Protein AF-A0A1T5IL31-F1 (afdb_monomer_lite)

pLDDT: mean 87.57, std 17.31, range [29.92, 98.38]

Structure (mmCIF, N/CA/C/O backbone):
data_AF-A0A1T5IL31-F1
#
_entry.id   AF-A0A1T5IL31-F1
#
loop_
_atom_site.group_PDB
_atom_site.id
_atom_site.type_symbol
_atom_site.label_atom_id
_atom_site.label_alt_id
_atom_site.label_comp_id
_atom_site.label_asym_id
_atom_site.label_entity_id
_atom_site.label_seq_id
_atom_site.pdbx_PDB_ins_code
_atom_site.Cartn_x
_atom_site.Cartn_y
_atom_site.Cartn_z
_atom_site.occupancy
_atom_site.B_iso_or_equiv
_atom_site.auth_seq_id
_atom_site.auth_comp_id
_atom_site.auth_asym_id
_atom_site.auth_atom_id
_atom_site.pdbx_PDB_model_num
ATOM 1 N N . MET A 1 1 ? -70.452 -34.194 53.116 1.00 35.47 1 MET A N 1
ATOM 2 C CA . MET A 1 1 ? -69.436 -35.266 52.975 1.00 35.47 1 MET A CA 1
ATOM 3 C C . MET A 1 1 ? -68.167 -34.591 52.438 1.00 35.47 1 MET A C 1
ATOM 5 O O . MET A 1 1 ? -68.278 -33.944 51.413 1.00 35.47 1 MET A O 1
ATOM 9 N N . LYS A 1 2 ? -67.119 -34.367 53.260 1.00 29.92 2 LYS A N 1
ATOM 10 C CA . LYS A 1 2 ? -65.824 -35.114 53.263 1.00 29.92 2 LYS A CA 1
ATOM 11 C C . LYS A 1 2 ? -65.205 -35.124 51.837 1.00 29.92 2 LYS A C 1
ATOM 13 O O . LYS A 1 2 ? -65.810 -35.757 50.991 1.00 29.92 2 LYS A O 1
ATOM 18 N N . ARG A 1 3 ? -64.069 -34.502 51.465 1.00 34.75 3 ARG A N 1
ATOM 19 C CA . ARG A 1 3 ? -62.686 -34.422 52.018 1.00 34.75 3 ARG A CA 1
ATOM 20 C C . ARG A 1 3 ? -61.865 -33.395 51.174 1.00 34.75 3 ARG A C 1
ATOM 22 O O . ARG A 1 3 ? -62.114 -33.322 49.983 1.00 34.75 3 ARG A O 1
ATOM 29 N N . ILE A 1 4 ? -61.100 -32.457 51.753 1.00 42.62 4 ILE A N 1
ATOM 30 C CA . ILE A 1 4 ? -59.637 -32.458 52.065 1.00 42.62 4 ILE A CA 1
ATOM 31 C C . ILE A 1 4 ? -58.668 -32.227 50.868 1.00 42.62 4 ILE A C 1
ATOM 33 O O . ILE A 1 4 ? -58.606 -33.040 49.957 1.00 42.62 4 ILE A O 1
ATOM 37 N N . LEU A 1 5 ? -57.914 -31.114 50.996 1.00 43.19 5 LEU A N 1
ATOM 38 C CA . LEU A 1 5 ? -56.580 -30.659 50.524 1.00 43.19 5 LEU A CA 1
ATOM 39 C C . LEU A 1 5 ? -55.720 -31.478 49.530 1.00 43.19 5 LEU A C 1
ATOM 41 O O . LEU A 1 5 ? -55.578 -32.682 49.706 1.00 43.19 5 LEU A O 1
ATOM 45 N N . SER A 1 6 ? -54.967 -30.755 48.669 1.00 37.62 6 SER A N 1
ATOM 46 C CA . SER A 1 6 ? -53.526 -30.941 48.295 1.00 37.62 6 SER A CA 1
ATOM 47 C C . SER A 1 6 ? -53.062 -29.767 47.385 1.00 37.62 6 SER A C 1
ATOM 49 O O . SER A 1 6 ? -53.597 -29.625 46.295 1.00 37.62 6 SER A O 1
ATOM 51 N N . VAL A 1 7 ? -52.378 -28.717 47.872 1.00 36.97 7 VAL A N 1
ATOM 52 C CA . VAL A 1 7 ? -50.908 -28.479 47.979 1.00 36.97 7 VAL A CA 1
ATOM 53 C C . VAL A 1 7 ? -50.153 -28.240 46.645 1.00 36.97 7 VAL A C 1
ATOM 55 O O . VAL A 1 7 ? -50.099 -29.108 45.788 1.00 36.97 7 VAL A O 1
ATOM 58 N N . LEU A 1 8 ? -49.560 -27.033 46.566 1.00 40.03 8 LEU A N 1
ATOM 59 C CA . LEU A 1 8 ? -48.383 -26.519 45.829 1.00 40.03 8 LEU A CA 1
ATOM 60 C C . LEU A 1 8 ? -47.718 -27.355 44.712 1.00 40.03 8 LEU A C 1
ATOM 62 O O . LEU A 1 8 ? -47.206 -28.438 44.971 1.00 40.03 8 LEU A O 1
ATOM 66 N N . ALA A 1 9 ? -47.430 -26.684 43.587 1.00 36.97 9 ALA A N 1
ATOM 67 C CA . ALA A 1 9 ? -46.075 -26.654 43.016 1.00 36.97 9 ALA A CA 1
ATOM 68 C C . ALA A 1 9 ? -45.841 -25.349 42.229 1.00 36.97 9 ALA A C 1
ATOM 70 O O . ALA A 1 9 ? -46.424 -25.106 41.175 1.00 36.97 9 ALA A O 1
ATOM 71 N N . LEU A 1 10 ? -44.993 -24.498 42.802 1.00 43.38 10 LEU A N 1
ATOM 72 C CA . LEU A 1 10 ? -44.450 -23.266 42.244 1.00 43.38 10 LEU A CA 1
ATOM 73 C C . LEU A 1 10 ? -43.413 -23.643 41.169 1.00 43.38 10 LEU A C 1
ATOM 75 O O . LEU A 1 10 ? -42.391 -24.235 41.504 1.00 43.38 10 LEU A O 1
ATOM 79 N N . ALA A 1 11 ? -43.647 -23.307 39.902 1.00 42.56 11 ALA A N 1
ATOM 80 C CA . ALA A 1 11 ? -42.628 -23.388 38.855 1.00 42.56 11 ALA A CA 1
ATOM 81 C C . ALA A 1 11 ? -42.295 -21.968 38.387 1.00 42.56 11 ALA A C 1
ATOM 83 O O . ALA A 1 11 ? -42.817 -21.475 37.389 1.00 42.56 11 ALA A O 1
ATOM 84 N N . ALA A 1 12 ? -41.448 -21.285 39.160 1.00 41.84 12 ALA A N 1
ATOM 85 C CA . ALA A 1 12 ? -40.773 -20.084 38.697 1.00 41.84 12 ALA A CA 1
ATOM 86 C C . ALA A 1 12 ? -39.760 -20.511 37.628 1.00 41.84 12 ALA A C 1
ATOM 88 O O . ALA A 1 12 ? -38.691 -21.034 37.941 1.00 41.84 12 ALA A O 1
ATOM 89 N N . ALA A 1 13 ? -40.124 -20.340 36.359 1.00 44.00 13 ALA A N 1
ATOM 90 C CA . ALA A 1 13 ? -39.198 -20.478 35.249 1.00 44.00 13 ALA A CA 1
ATOM 91 C C . ALA A 1 13 ? -38.198 -19.316 35.319 1.00 44.00 13 ALA A C 1
ATOM 93 O O . ALA A 1 13 ? -38.450 -18.226 34.813 1.00 44.00 13 ALA A O 1
ATOM 94 N N . VAL A 1 14 ? -37.070 -19.545 35.992 1.00 45.66 14 VAL A N 1
ATOM 95 C CA . VAL A 1 14 ? -35.891 -18.686 35.889 1.00 45.66 14 VAL A CA 1
ATOM 96 C C . VAL A 1 14 ? -35.395 -18.818 34.455 1.00 45.66 14 VAL A C 1
ATOM 98 O O . VAL A 1 14 ? -34.772 -19.812 34.083 1.00 45.66 14 VAL A O 1
ATOM 101 N N . TRP A 1 15 ? -35.735 -17.838 33.622 1.00 45.16 15 TRP A N 1
ATOM 102 C CA . TRP A 1 15 ? -35.095 -17.657 32.330 1.00 45.16 15 TRP A CA 1
ATOM 103 C C . TRP A 1 15 ? -33.639 -17.301 32.608 1.00 45.16 15 TRP A C 1
ATOM 105 O O . TRP A 1 15 ? -33.317 -16.168 32.957 1.00 45.16 15 TRP A O 1
ATOM 115 N N . MET A 1 16 ? -32.758 -18.296 32.503 1.00 44.41 16 MET A N 1
ATOM 116 C CA . MET A 1 16 ? -31.335 -18.040 32.363 1.00 44.41 16 MET A CA 1
ATOM 117 C C . MET A 1 16 ? -31.155 -17.279 31.052 1.00 44.41 16 MET A C 1
ATOM 119 O O . MET A 1 16 ? -31.166 -17.868 29.973 1.00 44.41 16 MET A O 1
ATOM 123 N N . THR A 1 17 ? -31.031 -15.955 31.140 1.00 53.84 17 THR A N 1
ATOM 124 C CA . THR A 1 17 ? -30.471 -15.157 30.057 1.00 53.84 17 THR A CA 1
ATOM 125 C C . THR A 1 17 ? -29.037 -15.632 29.895 1.00 53.84 17 THR A C 1
ATOM 127 O O . THR A 1 17 ? -28.153 -15.241 30.658 1.00 53.84 17 THR A O 1
ATOM 130 N N . ALA A 1 18 ? -28.819 -16.541 28.945 1.00 50.38 18 ALA A N 1
ATOM 131 C CA . ALA A 1 18 ? -27.498 -16.813 28.421 1.00 50.38 18 ALA A CA 1
ATOM 132 C C . ALA A 1 18 ? -26.920 -15.455 28.019 1.00 50.38 18 ALA A C 1
ATOM 134 O O . ALA A 1 18 ? -27.419 -14.816 27.092 1.00 50.38 18 ALA A O 1
ATOM 135 N N . GLY A 1 19 ? -25.948 -14.970 28.794 1.00 41.59 19 GLY A N 1
ATOM 136 C CA . GLY A 1 19 ? -25.220 -13.758 28.476 1.00 41.59 19 GLY A CA 1
ATOM 137 C C . GLY A 1 19 ? -24.559 -13.976 27.128 1.00 41.59 19 GLY A C 1
ATOM 138 O O . GLY A 1 19 ? -23.522 -14.630 27.043 1.00 41.59 19 GLY A O 1
ATOM 139 N N . CYS A 1 20 ? -25.181 -13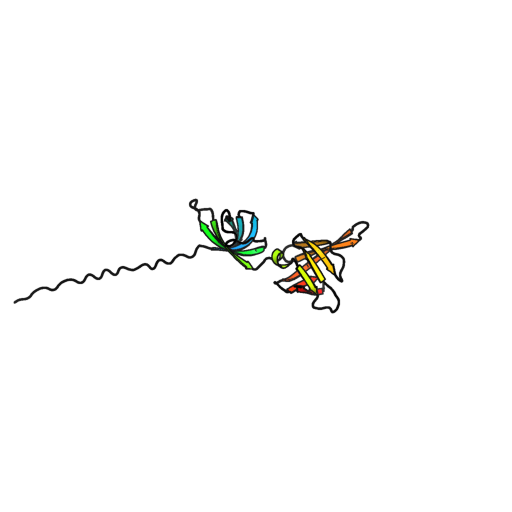.463 26.069 1.00 47.41 20 CYS A N 1
ATOM 140 C CA . CYS A 1 20 ? -24.476 -13.215 24.831 1.00 47.41 20 CYS A CA 1
ATOM 141 C C . CYS A 1 20 ? -23.354 -12.254 25.214 1.00 47.41 20 CYS A C 1
ATOM 143 O O . CYS A 1 20 ? -23.612 -11.082 25.475 1.00 47.41 20 CYS A O 1
ATOM 145 N N . ARG A 1 21 ? -22.120 -12.761 25.320 1.00 49.47 21 ARG A N 1
ATOM 146 C CA . ARG A 1 21 ? -20.932 -11.913 25.232 1.00 49.47 21 ARG A CA 1
ATOM 147 C C . ARG A 1 21 ? -21.090 -11.172 23.910 1.00 49.47 21 ARG A C 1
ATOM 149 O O . ARG A 1 21 ? -20.951 -11.785 22.854 1.00 49.47 21 ARG A O 1
ATOM 156 N N . GLN A 1 22 ? -21.503 -9.909 23.969 1.00 58.59 22 GLN A N 1
ATOM 157 C CA . GLN A 1 22 ? -21.537 -9.056 22.793 1.00 58.59 22 GLN A CA 1
ATOM 158 C C . GLN A 1 22 ? -20.104 -9.027 22.270 1.00 58.59 22 GLN A C 1
ATOM 160 O O . GLN A 1 22 ? -19.181 -8.700 23.017 1.00 58.59 22 GLN A O 1
ATOM 165 N N . ALA A 1 23 ? -19.913 -9.481 21.031 1.00 69.88 23 ALA A N 1
ATOM 166 C CA . ALA A 1 23 ? -18.642 -9.291 20.354 1.00 69.88 23 ALA A CA 1
ATOM 167 C C . ALA A 1 23 ? -18.323 -7.791 20.385 1.00 69.88 23 ALA A C 1
ATOM 169 O O . ALA A 1 23 ? -19.243 -6.976 20.262 1.00 69.88 23 ALA A O 1
ATOM 170 N N . ALA A 1 24 ? -17.052 -7.444 20.602 1.00 81.44 24 ALA A N 1
ATOM 171 C CA . ALA A 1 24 ? -16.631 -6.049 20.581 1.00 81.44 24 ALA A CA 1
ATOM 172 C C . ALA A 1 24 ? -17.126 -5.400 19.276 1.00 81.44 24 ALA A C 1
ATOM 174 O O . ALA A 1 24 ? -17.061 -6.047 18.221 1.00 81.44 24 ALA A O 1
ATOM 175 N N . PRO A 1 25 ? -17.671 -4.173 19.330 1.00 92.69 25 PRO A N 1
ATOM 176 C CA . PRO A 1 25 ? -18.073 -3.482 18.119 1.00 92.69 25 PRO A CA 1
ATOM 177 C C . PRO A 1 25 ? -16.862 -3.330 17.192 1.00 92.69 25 PRO A C 1
ATOM 179 O O . PRO A 1 25 ? -15.711 -3.303 17.633 1.00 92.69 25 PRO A O 1
ATOM 182 N N . SER A 1 26 ? -17.126 -3.277 15.889 1.00 96.12 26 SER A N 1
ATOM 183 C CA . SER A 1 26 ? -16.071 -3.152 14.886 1.00 96.12 26 SER A CA 1
ATOM 184 C C . SER A 1 26 ? -16.439 -2.151 13.806 1.00 96.12 26 SER A C 1
ATOM 186 O O . SER A 1 26 ? -17.618 -1.923 13.531 1.00 96.12 26 SER A O 1
ATOM 188 N N . VAL A 1 27 ? -15.408 -1.554 13.218 1.00 96.88 27 VAL A N 1
ATOM 189 C CA . VAL A 1 27 ? -15.490 -0.690 12.044 1.00 96.88 27 VAL A CA 1
ATOM 190 C C . VAL A 1 27 ? -14.681 -1.315 10.914 1.00 96.88 27 VAL A C 1
ATOM 192 O O . VAL A 1 27 ? -13.571 -1.803 11.129 1.00 96.88 27 VAL A O 1
ATOM 195 N N . GLU A 1 28 ? -15.245 -1.299 9.711 1.00 98.00 28 GLU A N 1
ATOM 196 C CA . GLU A 1 28 ? -14.580 -1.737 8.486 1.00 98.00 28 GLU A CA 1
ATOM 197 C C . GLU A 1 28 ? -14.434 -0.568 7.518 1.00 98.00 28 GLU A C 1
ATOM 199 O O . GLU A 1 28 ? -15.338 0.262 7.373 1.00 98.00 28 GLU A O 1
ATOM 204 N N . GLY A 1 29 ? -13.299 -0.520 6.829 1.00 97.94 29 GLY A N 1
ATOM 205 C CA . GLY A 1 29 ? -13.046 0.493 5.816 1.00 97.94 29 GLY A CA 1
ATOM 206 C C . GLY A 1 29 ? -11.594 0.530 5.372 1.00 97.94 29 GLY A C 1
ATOM 207 O O . GLY A 1 29 ? -10.812 -0.365 5.691 1.00 97.94 29 GLY A O 1
ATOM 208 N N . ARG A 1 30 ? -11.231 1.574 4.625 1.00 97.69 30 ARG A N 1
ATOM 209 C CA . ARG A 1 30 ? -9.853 1.797 4.174 1.00 97.69 30 ARG A CA 1
ATOM 210 C C . ARG A 1 30 ? -9.143 2.795 5.071 1.00 97.69 30 ARG A C 1
ATOM 212 O O . ARG A 1 30 ? -9.706 3.830 5.416 1.00 97.69 30 ARG A O 1
ATOM 219 N N . VAL A 1 31 ? -7.896 2.503 5.416 1.00 97.62 31 VAL A N 1
ATOM 220 C CA . VAL A 1 31 ? -7.028 3.435 6.136 1.00 97.62 31 VAL A CA 1
ATOM 221 C C . VAL A 1 31 ? -6.739 4.630 5.233 1.00 97.62 31 VAL A C 1
ATOM 223 O O . VAL A 1 31 ? -6.226 4.462 4.129 1.00 97.62 31 VAL A O 1
ATOM 226 N N . ILE A 1 32 ? -7.061 5.834 5.697 1.00 96.62 32 ILE A N 1
ATOM 227 C CA . ILE A 1 32 ? -6.741 7.088 4.992 1.00 96.62 32 ILE A CA 1
ATOM 228 C C . ILE A 1 32 ? -5.645 7.888 5.694 1.00 96.62 32 ILE A C 1
ATOM 230 O O . ILE A 1 32 ? -5.010 8.729 5.067 1.00 96.62 32 ILE A O 1
ATOM 234 N N . ASP A 1 33 ? -5.414 7.610 6.976 1.00 96.44 33 ASP A N 1
ATOM 235 C CA . ASP A 1 33 ? -4.334 8.187 7.767 1.00 96.44 33 ASP A CA 1
ATOM 236 C C . ASP A 1 33 ? -3.967 7.236 8.915 1.00 96.44 33 ASP A C 1
ATOM 238 O O . ASP A 1 33 ? -4.825 6.519 9.441 1.00 96.44 33 ASP A O 1
ATOM 242 N N . ALA A 1 34 ? -2.694 7.222 9.295 1.00 94.88 34 ALA A N 1
ATOM 243 C CA . ALA A 1 34 ? -2.177 6.403 10.382 1.00 94.88 34 ALA A CA 1
ATOM 244 C C . ALA A 1 34 ? -1.038 7.137 11.093 1.00 94.88 34 ALA A C 1
ATOM 246 O O . ALA A 1 34 ? -0.058 7.556 10.479 1.00 94.88 34 ALA A O 1
ATOM 247 N N . THR A 1 35 ? -1.158 7.259 12.410 1.00 94.00 35 THR A N 1
ATOM 248 C CA . THR A 1 35 ? -0.137 7.843 13.280 1.00 94.00 35 THR A CA 1
ATOM 249 C C . THR A 1 35 ? 0.365 6.798 14.269 1.00 94.00 35 THR A C 1
ATOM 251 O O . THR A 1 35 ? -0.166 5.693 14.365 1.00 94.00 35 THR A O 1
ATOM 254 N N . ILE A 1 36 ? 1.363 7.161 15.077 1.00 90.25 36 ILE A N 1
ATOM 255 C CA . ILE A 1 36 ? 1.851 6.305 16.167 1.00 90.25 36 ILE A CA 1
ATOM 256 C C . ILE A 1 36 ? 0.770 5.951 17.207 1.00 90.25 36 ILE A C 1
ATOM 258 O O . ILE A 1 36 ? 0.965 5.008 17.967 1.00 90.25 36 ILE A O 1
ATOM 262 N N . HIS A 1 37 ? -0.342 6.696 17.269 1.00 94.69 37 HIS A N 1
ATOM 263 C CA . HIS A 1 37 ? -1.376 6.539 18.299 1.00 94.69 37 HIS A CA 1
ATOM 264 C C . HIS A 1 37 ? -2.798 6.410 17.748 1.00 94.69 37 HIS A C 1
ATOM 266 O O . HIS A 1 37 ? -3.739 6.325 18.539 1.00 94.69 37 HIS A O 1
ATOM 272 N N . SER A 1 38 ? -2.996 6.442 16.431 1.00 96.38 38 SER A N 1
ATOM 273 C CA . SER A 1 38 ? -4.335 6.371 15.854 1.00 96.38 38 SER A CA 1
ATOM 274 C C . SER A 1 38 ? -4.339 5.843 14.430 1.00 96.38 38 SER A C 1
ATOM 276 O O . SER A 1 38 ? -3.386 6.034 13.677 1.00 96.38 38 SER A O 1
ATOM 278 N N . VAL A 1 39 ? -5.465 5.255 14.043 1.00 97.62 39 VAL A N 1
ATOM 279 C CA . VAL A 1 39 ? -5.776 4.889 12.661 1.00 97.62 39 VAL A CA 1
ATOM 280 C C . VAL A 1 39 ? -7.086 5.557 12.276 1.00 97.62 39 VAL A C 1
ATOM 282 O O . VAL A 1 39 ? -8.081 5.423 12.986 1.00 97.62 39 VAL A O 1
ATOM 285 N N . THR A 1 40 ? -7.091 6.257 11.147 1.00 98.12 40 THR A N 1
ATOM 286 C CA . THR A 1 40 ? -8.294 6.868 10.583 1.00 98.12 40 THR A CA 1
ATOM 287 C C . THR A 1 40 ? -8.806 6.009 9.435 1.00 98.12 40 THR A C 1
ATOM 289 O O . THR A 1 40 ? -8.100 5.782 8.449 1.00 98.12 40 THR A O 1
ATOM 292 N N . VAL A 1 41 ? -10.044 5.538 9.562 1.00 98.31 41 VAL A N 1
ATOM 293 C CA . VAL A 1 41 ? -10.694 4.613 8.632 1.00 98.31 41 VAL A CA 1
ATOM 294 C C . VAL A 1 41 ? -11.829 5.324 7.901 1.00 98.31 41 VAL A C 1
ATOM 296 O O . VAL A 1 41 ? -12.759 5.828 8.529 1.00 98.31 41 VAL A O 1
ATOM 299 N N . LEU A 1 42 ? -11.774 5.323 6.570 1.00 98.25 42 LEU A N 1
ATOM 300 C CA . LEU A 1 42 ? -12.884 5.701 5.703 1.00 98.25 42 LEU A CA 1
ATOM 301 C C . LEU A 1 42 ? -13.794 4.490 5.492 1.00 98.25 42 LEU A C 1
ATOM 303 O O . LEU A 1 42 ? -13.412 3.506 4.852 1.00 98.25 42 LEU A O 1
ATOM 307 N N . THR A 1 43 ? -15.001 4.565 6.035 1.00 97.81 43 THR A N 1
ATOM 308 C CA . THR A 1 43 ? -16.010 3.509 5.926 1.00 97.81 43 THR A CA 1
ATOM 309 C C . THR A 1 43 ? -16.671 3.497 4.546 1.00 97.81 43 THR A C 1
ATOM 311 O O . THR A 1 43 ? -16.642 4.482 3.808 1.00 97.81 43 THR A O 1
ATOM 314 N N . ALA A 1 44 ? -17.361 2.402 4.212 1.00 94.62 44 ALA A N 1
ATOM 315 C CA . ALA A 1 44 ? -18.161 2.318 2.986 1.00 94.62 44 ALA A CA 1
ATOM 316 C C . ALA A 1 44 ? -19.299 3.362 2.919 1.00 94.62 44 ALA A C 1
ATOM 318 O O . ALA A 1 44 ? -19.760 3.695 1.830 1.00 94.62 44 ALA A O 1
ATOM 319 N N . GLY A 1 45 ? -19.743 3.882 4.071 1.00 94.19 45 GLY A N 1
ATOM 320 C CA . GLY A 1 45 ? -20.730 4.962 4.155 1.00 94.19 45 GLY A CA 1
ATOM 321 C C . GLY A 1 45 ? -20.165 6.351 3.841 1.00 94.19 45 GLY A C 1
ATOM 322 O O . GLY A 1 45 ? -20.938 7.293 3.700 1.00 94.19 45 GLY A O 1
ATOM 323 N N . GLY A 1 46 ? -18.840 6.482 3.708 1.00 95.69 46 GLY A N 1
ATOM 324 C CA . GLY A 1 46 ? -18.151 7.758 3.499 1.00 95.69 46 GLY A CA 1
ATOM 325 C C . GLY A 1 46 ? -17.749 8.474 4.791 1.00 95.69 46 GLY A C 1
ATOM 326 O O . GLY A 1 46 ? -17.112 9.524 4.722 1.00 95.69 46 GLY A O 1
ATOM 327 N N . ASP A 1 47 ? -18.070 7.908 5.956 1.00 96.75 47 ASP A N 1
ATOM 328 C CA . ASP A 1 47 ? -17.644 8.452 7.244 1.00 96.75 47 ASP A CA 1
ATOM 329 C C . ASP A 1 47 ? -16.163 8.171 7.491 1.00 96.75 47 ASP A C 1
ATOM 331 O O . ASP A 1 47 ? -15.676 7.073 7.211 1.00 96.75 47 ASP A O 1
ATOM 335 N N . SER A 1 48 ? -15.475 9.154 8.066 1.00 97.19 48 SER A N 1
ATOM 336 C CA . SER A 1 48 ? -14.099 9.032 8.540 1.00 97.19 48 SER A CA 1
ATOM 337 C C . SER A 1 48 ? -14.099 8.878 10.057 1.00 97.19 48 SER A C 1
ATOM 339 O O . SER A 1 48 ? -14.578 9.761 10.770 1.00 97.19 48 SER A O 1
ATOM 341 N N . LEU A 1 49 ? -13.582 7.753 10.548 1.00 97.50 49 LEU A N 1
ATOM 342 C CA . LEU A 1 49 ? -13.559 7.414 11.968 1.00 97.50 49 LEU A CA 1
ATOM 343 C C . LEU A 1 49 ? -12.117 7.242 12.439 1.00 97.50 49 LEU A C 1
ATOM 345 O O . LEU A 1 49 ? -11.377 6.431 11.888 1.00 97.50 49 LEU A O 1
ATOM 349 N N . SER A 1 50 ? -11.727 7.997 13.466 1.00 97.44 50 SER A N 1
ATOM 350 C CA . SER A 1 50 ? -10.414 7.872 14.102 1.00 97.44 50 SER A CA 1
ATOM 351 C C . SER A 1 50 ? -10.500 6.929 15.296 1.00 97.44 50 SER A C 1
ATOM 353 O O . SER A 1 50 ? -11.320 7.126 16.193 1.00 97.44 50 SER A O 1
ATOM 355 N N . VAL A 1 51 ? -9.652 5.905 15.302 1.00 97.88 51 VAL A N 1
ATOM 356 C CA . VAL A 1 51 ? -9.554 4.917 16.375 1.00 97.88 51 VAL A CA 1
ATOM 357 C C . VAL A 1 51 ? -8.189 5.045 17.035 1.00 97.88 51 VAL A C 1
ATOM 359 O O . VAL A 1 51 ? -7.157 4.936 16.374 1.00 97.88 51 VAL A O 1
ATOM 362 N N . SER A 1 52 ? -8.176 5.271 18.346 1.00 97.25 52 SER A N 1
ATOM 363 C CA . SER A 1 52 ? -6.957 5.350 19.147 1.00 97.25 52 SER A CA 1
ATOM 364 C C . SER A 1 52 ? -6.321 3.972 19.304 1.00 97.25 52 SER A C 1
ATOM 366 O O . SER A 1 52 ? -6.977 3.029 19.738 1.00 97.25 52 SER A O 1
ATOM 368 N N . THR A 1 53 ? -5.029 3.871 19.021 1.00 96.56 53 THR A N 1
ATOM 369 C CA . THR A 1 53 ? -4.189 2.683 19.248 1.00 96.56 53 THR A CA 1
ATOM 370 C C . THR A 1 53 ? -3.249 2.864 20.445 1.00 96.56 53 THR A C 1
ATOM 372 O O . THR A 1 53 ? -2.389 2.026 20.717 1.00 96.56 53 THR A O 1
ATOM 375 N N . LEU A 1 54 ? -3.382 3.983 21.169 1.00 95.38 54 LEU A N 1
ATOM 376 C CA . LEU A 1 54 ? -2.500 4.343 22.272 1.00 95.38 54 LEU A CA 1
ATOM 377 C C . LEU A 1 54 ? -2.566 3.308 23.401 1.00 95.38 54 LEU A C 1
ATOM 379 O O . LEU A 1 54 ? -3.582 3.185 24.075 1.00 95.38 54 LEU A O 1
ATOM 383 N N . GLY A 1 55 ? -1.448 2.634 23.668 1.00 92.25 55 GLY A N 1
ATOM 384 C CA . GLY A 1 55 ? -1.346 1.661 24.760 1.00 92.25 55 GLY A CA 1
ATOM 385 C C . GLY A 1 55 ? -1.903 0.275 24.431 1.00 92.25 55 GLY A C 1
ATOM 386 O O . GLY A 1 55 ? -1.884 -0.591 25.305 1.00 92.25 55 GLY A O 1
ATOM 387 N N . THR A 1 56 ? -2.349 0.041 23.194 1.00 93.25 56 THR A N 1
ATOM 388 C CA . THR A 1 56 ? -2.742 -1.292 22.731 1.00 93.25 56 THR A CA 1
ATOM 389 C C . THR A 1 56 ? -1.504 -2.149 22.440 1.00 93.25 56 THR A C 1
ATOM 391 O O . THR A 1 56 ? -0.451 -1.639 22.054 1.00 93.25 56 THR A O 1
ATOM 394 N N . ASP A 1 57 ? -1.620 -3.466 22.620 1.00 93.50 57 ASP A N 1
ATOM 395 C CA . ASP A 1 57 ? -0.579 -4.426 22.244 1.00 93.50 57 ASP A CA 1
ATOM 396 C C . ASP A 1 57 ? -0.305 -4.375 20.722 1.00 93.50 57 ASP A C 1
ATOM 398 O O . ASP A 1 57 ? -1.224 -4.648 19.940 1.00 93.50 57 ASP A O 1
ATOM 402 N N . PRO A 1 58 ? 0.937 -4.095 20.275 1.00 90.56 58 PRO A N 1
ATOM 403 C CA . PRO A 1 58 ? 1.293 -4.071 18.854 1.00 90.56 58 PRO A CA 1
ATOM 404 C C . PRO A 1 58 ? 1.052 -5.395 18.117 1.00 90.56 58 PRO A C 1
ATOM 406 O O . PRO A 1 58 ? 0.918 -5.399 16.896 1.00 90.56 58 PRO A O 1
ATOM 409 N N . MET A 1 59 ? 0.995 -6.524 18.832 1.00 92.69 59 MET A N 1
ATOM 410 C CA . MET A 1 59 ? 0.652 -7.815 18.226 1.00 92.69 59 MET A CA 1
ATOM 411 C C . MET A 1 59 ? -0.842 -7.939 17.917 1.00 92.69 59 MET A C 1
ATOM 413 O O . MET A 1 59 ? -1.217 -8.684 17.015 1.00 92.69 59 MET A O 1
ATOM 417 N N . SER A 1 60 ? -1.686 -7.218 18.657 1.00 94.12 60 SER A N 1
ATOM 418 C CA . SER A 1 60 ? -3.139 -7.183 18.457 1.00 94.12 60 SER A CA 1
ATOM 419 C C . SER A 1 60 ? -3.557 -6.068 17.495 1.00 94.12 60 SER A C 1
ATOM 421 O O . SER A 1 60 ? -4.585 -6.181 16.831 1.00 94.12 60 SER A O 1
ATOM 423 N N . VAL A 1 61 ? -2.758 -5.000 17.399 1.00 95.12 61 VAL A N 1
ATOM 424 C CA . VAL A 1 61 ? -2.949 -3.886 16.464 1.00 95.12 61 VAL A CA 1
ATOM 425 C C . VAL A 1 61 ? -1.655 -3.670 15.670 1.00 95.12 61 VAL A C 1
ATOM 427 O O . VAL A 1 61 ? -0.817 -2.854 16.065 1.00 95.12 61 VAL A O 1
ATOM 430 N N . PRO A 1 62 ? -1.453 -4.420 14.570 1.00 93.69 62 PRO A N 1
ATOM 431 C CA . PRO A 1 62 ? -0.256 -4.294 13.752 1.00 93.69 62 PRO A CA 1
ATOM 432 C C . PRO A 1 62 ? -0.213 -2.947 13.021 1.00 93.69 62 PRO A C 1
ATOM 434 O O . PRO A 1 62 ? -1.230 -2.283 12.818 1.00 93.69 62 PRO A O 1
ATOM 437 N N . GLY A 1 63 ? 0.984 -2.563 12.573 1.00 92.56 63 GLY A N 1
ATOM 438 C CA . GLY A 1 63 ? 1.178 -1.360 11.765 1.00 92.56 63 GLY A CA 1
ATOM 439 C C . GLY A 1 63 ? 0.429 -1.427 10.430 1.00 92.56 63 GLY A C 1
ATOM 440 O O . GLY A 1 63 ? 0.552 -2.398 9.675 1.00 92.56 63 GLY A O 1
ATOM 441 N N . VAL A 1 64 ? -0.307 -0.362 10.121 1.00 96.12 64 VAL A N 1
ATOM 442 C CA . VAL A 1 64 ? -1.084 -0.197 8.885 1.00 96.12 64 VAL A CA 1
ATOM 443 C C . VAL A 1 64 ? -0.473 0.874 7.985 1.00 96.12 64 VAL A C 1
ATOM 445 O O . VAL A 1 64 ? 0.244 1.755 8.455 1.00 96.12 64 VAL A O 1
ATOM 448 N N . LEU A 1 65 ? -0.778 0.804 6.693 1.00 94.38 65 LEU A N 1
ATOM 449 C CA . LEU A 1 65 ? -0.422 1.806 5.696 1.00 94.38 65 LEU A CA 1
ATOM 450 C C . LEU A 1 65 ? -1.692 2.398 5.071 1.00 94.38 65 LEU A C 1
ATOM 452 O O . LEU A 1 65 ? -2.696 1.689 4.949 1.00 94.38 65 LEU A O 1
ATOM 456 N N . PRO A 1 66 ? -1.658 3.666 4.618 1.00 93.38 66 PRO A N 1
ATOM 457 C CA . PRO A 1 66 ? -2.733 4.223 3.809 1.00 93.38 66 PRO A CA 1
ATOM 458 C C . PRO A 1 66 ? -3.108 3.294 2.645 1.00 93.38 66 PRO A C 1
ATOM 460 O O . PRO A 1 66 ? -2.249 2.736 1.958 1.00 93.38 66 PRO A O 1
ATOM 463 N N . GLY A 1 67 ? -4.412 3.106 2.460 1.00 94.44 67 GLY A N 1
ATOM 464 C CA . GLY A 1 67 ? -5.007 2.200 1.481 1.00 94.44 67 GLY A CA 1
ATOM 465 C C . GLY A 1 67 ? -5.297 0.782 1.986 1.00 94.44 67 GLY A C 1
ATOM 466 O O . GLY A 1 67 ? -6.079 0.09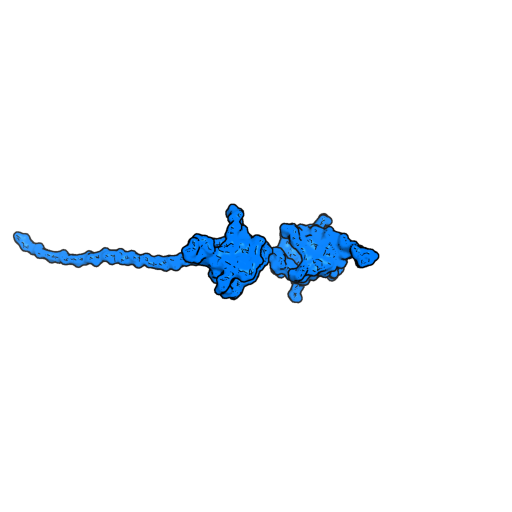2 1.326 1.00 94.44 67 GLY A O 1
ATOM 467 N N . ASP A 1 68 ? -4.738 0.349 3.128 1.00 97.00 68 ASP A N 1
ATOM 468 C CA . ASP A 1 68 ? -5.038 -0.975 3.699 1.00 97.00 68 ASP A CA 1
ATOM 469 C C . ASP A 1 68 ? -6.545 -1.035 4.001 1.00 97.00 68 ASP A C 1
ATOM 471 O O . ASP A 1 68 ? -7.093 -0.114 4.614 1.00 97.00 68 ASP A O 1
ATOM 475 N N . ALA A 1 69 ? -7.230 -2.104 3.589 1.00 97.44 69 ALA A N 1
ATOM 476 C CA . ALA A 1 69 ? -8.581 -2.371 4.069 1.00 97.44 69 ALA A CA 1
ATOM 477 C C . ALA A 1 69 ? -8.493 -3.111 5.401 1.00 97.44 69 ALA A C 1
ATOM 479 O O . ALA A 1 69 ? -7.872 -4.175 5.499 1.00 97.44 69 ALA A O 1
ATOM 480 N N . VAL A 1 70 ? -9.135 -2.568 6.427 1.00 98.38 70 VAL A N 1
ATOM 481 C CA . VAL A 1 70 ? -9.010 -3.047 7.802 1.00 98.38 70 VAL A CA 1
ATOM 482 C C . VAL A 1 70 ? -10.366 -3.328 8.427 1.00 98.38 70 VAL A C 1
ATOM 484 O O . VAL A 1 70 ? -11.373 -2.704 8.085 1.00 98.38 70 VAL A O 1
ATOM 487 N N . ARG A 1 71 ? -10.359 -4.237 9.401 1.00 98.38 71 ARG A N 1
ATOM 488 C CA . ARG A 1 71 ? -11.410 -4.382 10.407 1.00 98.38 71 ARG A CA 1
ATOM 489 C C . ARG A 1 71 ? -10.808 -4.045 11.764 1.00 98.38 71 ARG A C 1
ATOM 491 O O . ARG A 1 71 ? -9.895 -4.731 12.215 1.00 98.38 71 ARG A O 1
ATOM 498 N N . VAL A 1 72 ? -11.319 -3.003 12.412 1.00 97.88 72 VAL A N 1
ATOM 499 C CA . VAL A 1 72 ? -10.853 -2.566 13.734 1.00 97.88 72 VAL A CA 1
ATOM 500 C C . VAL A 1 72 ? -11.927 -2.878 14.762 1.00 97.88 72 VAL A C 1
ATOM 502 O O . VAL A 1 72 ? -13.026 -2.329 14.697 1.00 97.88 72 VAL A O 1
ATOM 505 N N . PHE A 1 73 ? -11.616 -3.756 15.709 1.00 97.44 73 PHE A N 1
ATOM 506 C CA . PHE A 1 73 ? -12.439 -4.002 16.887 1.00 97.44 73 PHE A CA 1
ATOM 507 C C . PHE A 1 73 ? -12.077 -2.986 17.958 1.00 97.44 73 PHE A C 1
ATOM 509 O O . PHE A 1 73 ? -10.894 -2.781 18.241 1.00 97.44 73 PHE A O 1
ATOM 516 N N . TYR A 1 74 ? -13.082 -2.361 18.557 1.00 96.31 74 TYR A N 1
ATOM 517 C CA . TYR A 1 74 ? -12.869 -1.265 19.490 1.00 96.31 74 TYR A CA 1
ATOM 518 C C . TYR A 1 74 ? -13.758 -1.369 20.726 1.00 96.31 74 TYR A C 1
ATOM 520 O O . TYR A 1 74 ? -14.775 -2.061 20.744 1.00 96.31 74 TYR A O 1
ATOM 528 N N . GLU A 1 75 ? -13.378 -0.633 21.758 1.00 95.56 75 GLU A N 1
ATOM 529 C CA . GLU A 1 75 ? -14.239 -0.267 22.872 1.00 95.56 75 GLU A CA 1
ATOM 530 C C . GLU A 1 75 ? -14.443 1.250 22.886 1.00 95.56 75 GLU A C 1
ATOM 532 O O . GLU A 1 75 ? -13.585 2.006 22.429 1.00 95.56 75 GLU A O 1
ATOM 537 N N . LEU A 1 76 ? -15.598 1.704 23.372 1.00 95.62 76 LEU A N 1
ATOM 538 C CA . LEU A 1 76 ? -15.807 3.124 23.642 1.00 95.62 76 LEU A CA 1
ATOM 539 C C . LEU A 1 76 ? -15.280 3.434 25.035 1.00 95.62 76 LEU A C 1
ATOM 541 O O . LEU A 1 76 ? -15.655 2.771 26.007 1.00 95.62 76 LEU A O 1
ATOM 545 N N . LEU A 1 77 ? -14.431 4.452 25.129 1.00 93.56 77 LEU A N 1
ATOM 546 C CA . LEU A 1 77 ? -13.969 4.947 26.416 1.00 93.56 77 LEU A CA 1
ATOM 547 C C . LEU A 1 77 ? -15.123 5.610 27.194 1.00 93.56 77 LEU A C 1
ATOM 549 O O . LEU A 1 77 ? -16.173 5.914 26.623 1.00 93.56 77 LEU A O 1
ATOM 553 N N . PRO A 1 78 ? -14.961 5.858 28.511 1.00 93.62 78 PRO A N 1
ATOM 554 C CA . PRO A 1 78 ? -16.013 6.449 29.344 1.00 93.62 78 PRO A CA 1
ATOM 555 C C . PRO A 1 78 ? -16.494 7.839 28.909 1.00 93.62 78 PRO A C 1
ATOM 557 O O . PRO A 1 78 ? -17.538 8.284 29.382 1.00 93.62 78 PRO A O 1
ATOM 560 N N . ASP A 1 79 ? -15.744 8.525 28.042 1.00 92.38 79 ASP A N 1
ATOM 561 C CA . ASP A 1 79 ? -16.174 9.776 27.412 1.00 92.38 79 ASP A CA 1
ATOM 562 C C . ASP A 1 79 ? -17.312 9.573 26.394 1.00 92.38 79 ASP A C 1
ATOM 564 O O . ASP A 1 79 ? -18.008 10.527 26.062 1.00 92.38 79 ASP A O 1
ATOM 568 N N . GLY A 1 80 ? -17.547 8.333 25.951 1.00 89.94 80 GLY A N 1
ATOM 569 C CA . GLY A 1 80 ? -18.583 7.961 24.992 1.00 89.94 80 GLY A CA 1
ATOM 570 C C . GLY A 1 80 ? -18.265 8.329 23.542 1.00 89.94 80 GLY A C 1
ATOM 571 O O . GLY A 1 80 ? -19.086 8.057 22.668 1.00 89.94 80 GLY A O 1
ATOM 572 N N . GLU A 1 81 ? -17.097 8.912 23.280 1.00 90.50 81 GLU A N 1
ATOM 573 C CA . GLU A 1 81 ? -16.707 9.452 21.973 1.00 90.50 81 GLU A CA 1
ATOM 574 C C . GLU A 1 81 ? -15.448 8.771 21.436 1.00 90.50 81 GLU A C 1
ATOM 576 O O . GLU A 1 81 ? -15.346 8.499 20.239 1.00 90.50 81 GLU A O 1
ATOM 581 N N . THR A 1 82 ? -14.494 8.452 22.311 1.00 94.69 82 THR A N 1
ATOM 582 C CA . THR A 1 82 ? -13.215 7.887 21.894 1.00 94.69 82 THR A CA 1
ATOM 583 C C . THR A 1 82 ? -13.346 6.390 21.653 1.00 94.69 82 THR A C 1
ATOM 585 O O . THR A 1 82 ? -13.607 5.607 22.569 1.00 94.69 82 THR A O 1
ATOM 588 N N . MET A 1 83 ? -13.090 5.980 20.413 1.00 97.25 83 MET A N 1
ATOM 589 C CA . MET A 1 83 ? -12.928 4.579 20.037 1.00 97.25 83 MET A CA 1
ATOM 590 C C . MET A 1 83 ? -11.489 4.147 20.335 1.00 97.25 83 MET A C 1
ATOM 592 O O . MET A 1 83 ? -10.547 4.696 19.763 1.00 97.25 83 MET A O 1
ATOM 596 N N . HIS A 1 84 ? -11.305 3.165 21.213 1.00 97.31 84 HIS A N 1
ATOM 597 C CA . HIS A 1 84 ? -10.003 2.579 21.524 1.00 97.31 84 HIS A CA 1
ATOM 598 C C . HIS A 1 84 ? -9.882 1.188 20.902 1.00 97.31 84 HIS A C 1
ATOM 600 O O . HIS A 1 84 ? -10.741 0.334 21.115 1.00 97.31 84 HIS A O 1
ATOM 606 N N . ALA A 1 85 ? -8.839 0.964 20.104 1.00 97.25 85 ALA A N 1
ATOM 607 C CA . ALA A 1 85 ? -8.616 -0.289 19.401 1.00 97.25 85 ALA A CA 1
ATOM 608 C C . ALA A 1 85 ? -8.237 -1.408 20.378 1.00 97.25 85 ALA A C 1
ATOM 610 O O . ALA A 1 85 ? -7.337 -1.258 21.203 1.00 97.25 85 ALA A O 1
ATOM 611 N N . VAL A 1 86 ? -8.894 -2.553 20.216 1.00 96.31 86 VAL A N 1
ATOM 612 C CA . VAL A 1 86 ? -8.617 -3.801 20.941 1.00 96.31 86 VAL A CA 1
ATOM 613 C C . VAL A 1 86 ? -7.922 -4.805 20.021 1.00 96.31 86 VAL A C 1
ATOM 615 O O . VAL A 1 86 ? -7.017 -5.516 20.448 1.00 96.31 86 VAL A O 1
ATOM 618 N N . GLN A 1 87 ? -8.328 -4.845 18.751 1.00 96.94 87 GLN A N 1
ATOM 619 C CA . GLN A 1 87 ? -7.729 -5.678 17.712 1.00 96.94 87 GLN A CA 1
ATOM 620 C C . GLN A 1 87 ? -7.873 -4.988 16.353 1.00 96.94 87 GLN A C 1
ATOM 622 O O . GLN A 1 87 ? -8.878 -4.320 16.098 1.00 96.94 87 GLN A O 1
ATOM 627 N N . LEU A 1 88 ? -6.897 -5.175 15.470 1.00 97.69 88 LEU A N 1
ATOM 628 C CA . LEU A 1 88 ? -6.954 -4.719 14.088 1.00 97.69 88 LEU A CA 1
ATOM 629 C C . LEU A 1 88 ? -6.504 -5.836 13.152 1.00 97.69 88 LEU A C 1
ATOM 631 O O . LEU A 1 88 ? -5.385 -6.333 13.256 1.00 97.69 88 LEU A O 1
ATOM 635 N N . ASP A 1 89 ? -7.358 -6.160 12.187 1.00 97.56 89 ASP A N 1
ATOM 636 C CA . ASP A 1 89 ? -7.040 -7.092 11.113 1.00 97.56 89 ASP A CA 1
ATOM 637 C C . ASP A 1 89 ? -6.880 -6.326 9.795 1.00 97.56 89 ASP A C 1
ATOM 639 O O . ASP A 1 89 ? -7.770 -5.569 9.398 1.00 97.56 89 ASP A O 1
ATOM 643 N N . ILE A 1 90 ? -5.773 -6.552 9.081 1.00 97.50 90 ILE A N 1
ATOM 644 C CA . ILE A 1 90 ? -5.630 -6.128 7.682 1.00 97.50 90 ILE A CA 1
ATOM 645 C C . ILE A 1 90 ? -6.325 -7.182 6.821 1.00 97.50 90 ILE A C 1
ATOM 647 O O . ILE A 1 90 ? -5.847 -8.305 6.676 1.00 97.50 90 ILE A O 1
ATOM 651 N N . THR A 1 91 ? -7.479 -6.815 6.278 1.00 97.06 91 THR A N 1
ATOM 652 C CA . THR A 1 91 ? -8.315 -7.693 5.447 1.00 97.06 91 THR A CA 1
ATOM 653 C C . THR A 1 91 ? -7.906 -7.670 3.976 1.00 97.06 91 THR A C 1
ATOM 655 O O . THR A 1 91 ? -8.035 -8.683 3.293 1.00 97.06 91 THR A O 1
ATOM 658 N N . GLU A 1 92 ? -7.364 -6.545 3.503 1.00 95.50 92 GLU A N 1
ATOM 659 C CA . GLU A 1 92 ? -6.790 -6.393 2.166 1.00 95.50 92 GLU A CA 1
ATOM 660 C C . GLU A 1 92 ? -5.566 -5.460 2.247 1.00 95.50 92 GLU A C 1
ATOM 662 O O . GLU A 1 92 ? -5.715 -4.294 2.623 1.00 95.50 92 GLU A O 1
ATOM 667 N N . PRO A 1 93 ? -4.355 -5.947 1.927 1.00 95.38 93 PRO A N 1
ATOM 668 C CA . PRO A 1 93 ? -3.153 -5.123 1.820 1.00 95.38 93 PRO A CA 1
ATOM 669 C C . PRO A 1 93 ? -3.292 -3.975 0.817 1.00 95.38 93 PRO A C 1
ATOM 671 O O . PRO A 1 93 ? -3.824 -4.155 -0.277 1.00 95.38 93 PRO A O 1
ATOM 674 N N . SER A 1 94 ? -2.738 -2.813 1.148 1.00 94.62 94 SER A N 1
ATOM 675 C CA . SER A 1 94 ? -2.631 -1.687 0.227 1.00 94.62 94 SER A CA 1
ATOM 676 C C . SER A 1 94 ? -1.625 -1.950 -0.891 1.00 94.62 94 SER A C 1
ATOM 678 O O . SER A 1 94 ? -0.689 -2.744 -0.757 1.00 94.62 94 SER A O 1
ATOM 680 N N . ALA A 1 95 ? -1.751 -1.200 -1.986 1.00 94.25 95 ALA A N 1
ATOM 681 C CA . ALA A 1 95 ? -0.744 -1.215 -3.039 1.00 94.25 95 ALA A CA 1
ATOM 682 C C . ALA A 1 95 ? 0.636 -0.759 -2.529 1.00 94.25 95 ALA A C 1
ATOM 684 O O . ALA A 1 95 ? 1.640 -1.340 -2.927 1.00 94.25 95 ALA A O 1
ATOM 685 N N . TYR A 1 96 ? 0.701 0.193 -1.590 1.00 92.25 96 TYR A N 1
ATOM 686 C CA . TYR A 1 96 ? 1.958 0.589 -0.936 1.00 92.25 96 TYR A CA 1
ATOM 687 C C . TYR A 1 96 ? 2.613 -0.556 -0.163 1.00 92.25 96 TYR A C 1
ATOM 689 O O . TYR A 1 96 ? 3.835 -0.644 -0.126 1.00 92.25 96 TYR A O 1
ATOM 697 N N . ARG A 1 97 ? 1.813 -1.443 0.437 1.00 93.75 97 ARG A N 1
ATOM 698 C CA . ARG A 1 97 ? 2.315 -2.635 1.126 1.00 93.75 97 ARG A CA 1
ATOM 699 C C . ARG A 1 97 ? 2.813 -3.692 0.147 1.00 93.75 97 ARG A C 1
ATOM 701 O O . ARG A 1 97 ? 3.768 -4.403 0.441 1.00 93.75 97 ARG A O 1
ATOM 708 N N . LEU A 1 98 ? 2.134 -3.833 -0.989 1.00 95.75 98 LEU A N 1
ATOM 709 C CA . LEU A 1 98 ? 2.414 -4.891 -1.950 1.00 95.75 98 LEU A CA 1
ATOM 710 C C . LEU A 1 98 ? 3.489 -4.507 -2.971 1.00 95.75 98 LEU A C 1
ATOM 712 O O . LEU A 1 98 ? 4.234 -5.376 -3.385 1.00 95.75 98 LEU A O 1
ATOM 716 N N . LEU A 1 99 ? 3.625 -3.260 -3.405 1.00 96.19 99 LEU A N 1
ATOM 717 C CA . LEU A 1 99 ? 4.560 -2.921 -4.486 1.00 96.19 99 LEU A CA 1
ATOM 718 C C . LEU A 1 99 ? 6.048 -3.109 -4.159 1.00 96.19 99 LEU A C 1
ATOM 720 O O . LEU A 1 99 ? 6.758 -3.568 -5.057 1.00 96.19 99 LEU A O 1
ATOM 724 N N . PRO A 1 100 ? 6.551 -2.807 -2.947 1.00 96.50 100 PRO A N 1
ATOM 725 C CA . PRO A 1 100 ? 7.959 -3.006 -2.643 1.00 96.50 100 PRO A CA 1
ATOM 726 C C . PRO A 1 100 ? 8.395 -4.454 -2.883 1.00 96.50 100 PRO A C 1
ATOM 728 O O . PRO A 1 100 ? 7.734 -5.398 -2.443 1.00 96.50 100 PRO A O 1
ATOM 731 N N . GLY A 1 101 ? 9.5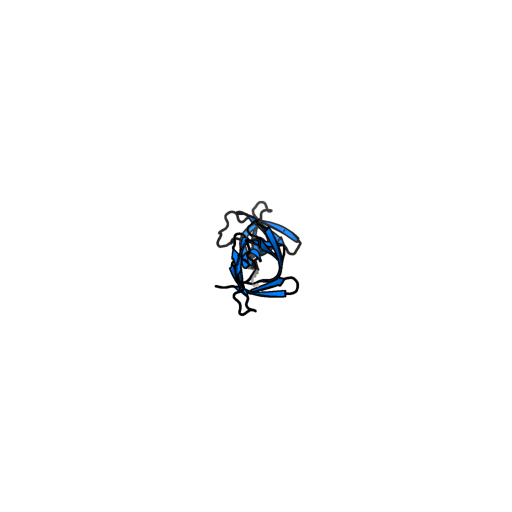00 -4.637 -3.599 1.00 96.69 101 GLY A N 1
ATOM 732 C CA . GLY A 1 101 ? 10.027 -5.943 -3.970 1.00 96.69 101 GLY A CA 1
ATOM 733 C C . GLY A 1 101 ? 10.756 -5.955 -5.309 1.00 96.69 101 GLY A C 1
ATOM 734 O O . GLY A 1 101 ? 10.910 -4.938 -5.987 1.00 96.69 101 GLY A O 1
ATOM 735 N N . ILE A 1 102 ? 11.206 -7.152 -5.680 1.00 95.94 102 ILE A N 1
ATOM 736 C CA . ILE A 1 102 ? 11.848 -7.433 -6.963 1.00 95.94 102 ILE A CA 1
ATOM 737 C C . ILE A 1 102 ? 10.817 -8.109 -7.861 1.00 95.94 102 ILE A C 1
ATOM 739 O O . ILE A 1 102 ? 10.271 -9.156 -7.516 1.00 95.94 102 ILE A O 1
ATOM 743 N N . TRP A 1 103 ? 10.576 -7.527 -9.025 1.00 96.25 103 TRP A N 1
ATOM 744 C CA . TRP A 1 103 ? 9.572 -7.944 -9.992 1.00 96.25 103 TRP A CA 1
ATOM 745 C C . TRP A 1 103 ? 10.255 -8.281 -11.311 1.00 96.25 103 TRP A C 1
ATOM 747 O O . TRP A 1 103 ? 10.969 -7.451 -11.867 1.00 96.25 103 TRP A O 1
ATOM 757 N N . ARG A 1 104 ? 10.039 -9.488 -11.834 1.00 94.25 104 ARG A N 1
ATOM 758 C CA . ARG A 1 104 ? 10.609 -9.927 -13.116 1.00 94.25 104 ARG A CA 1
ATOM 759 C C . ARG A 1 104 ? 9.503 -10.169 -14.126 1.00 94.25 104 ARG A C 1
ATOM 761 O O . ARG A 1 104 ? 8.502 -10.793 -13.781 1.00 94.25 104 ARG A O 1
ATOM 768 N N . ASP A 1 105 ? 9.687 -9.671 -15.342 1.00 90.88 105 ASP A N 1
ATOM 769 C CA . ASP A 1 105 ? 8.759 -9.876 -16.449 1.00 90.88 105 ASP A CA 1
ATOM 770 C C . ASP A 1 105 ? 8.622 -11.381 -16.719 1.00 90.88 105 ASP A C 1
ATOM 772 O O . ASP A 1 105 ? 9.618 -12.095 -16.836 1.00 90.88 105 ASP A O 1
ATOM 776 N N . CYS A 1 106 ? 7.388 -11.878 -16.763 1.00 85.25 106 CYS A N 1
ATOM 777 C CA . CYS A 1 106 ? 7.098 -13.289 -17.026 1.00 85.25 106 CYS A CA 1
ATOM 778 C C . CYS A 1 106 ? 6.667 -13.560 -18.476 1.00 85.25 106 CYS A C 1
ATOM 780 O O . CYS A 1 106 ? 6.396 -14.704 -18.843 1.00 85.25 106 CYS A O 1
ATOM 782 N N . SER A 1 107 ? 6.589 -12.514 -19.300 1.00 79.94 107 SER A N 1
ATOM 783 C CA . SER A 1 107 ? 6.170 -12.556 -20.701 1.00 79.94 107 SER A CA 1
ATOM 784 C C . SER A 1 107 ? 7.335 -12.549 -21.694 1.00 79.94 107 SER A C 1
ATOM 786 O O . SER A 1 107 ? 7.148 -12.946 -22.846 1.00 79.94 107 SER A O 1
ATOM 788 N N . SER A 1 108 ? 8.531 -12.145 -21.257 1.00 72.94 108 SER A N 1
ATOM 789 C CA . SER A 1 108 ? 9.744 -12.100 -22.077 1.00 72.94 108 SER A CA 1
ATOM 790 C C . SER A 1 108 ? 10.796 -13.110 -21.609 1.00 72.94 108 SER A C 1
ATOM 792 O O . SER A 1 108 ? 10.886 -13.441 -20.431 1.00 72.94 108 SER A O 1
ATOM 794 N N . ALA A 1 109 ? 11.609 -13.597 -22.551 1.00 71.06 109 ALA A N 1
ATOM 795 C CA . ALA A 1 109 ? 12.816 -14.373 -22.249 1.00 71.06 109 ALA A CA 1
ATOM 796 C C . ALA A 1 109 ? 14.012 -13.476 -21.875 1.00 71.06 109 ALA A C 1
ATOM 798 O O . ALA A 1 109 ? 15.047 -13.979 -21.437 1.00 71.06 109 ALA A O 1
ATOM 799 N N . GLU A 1 110 ? 13.889 -12.165 -22.086 1.00 78.81 110 GLU A N 1
ATOM 800 C CA . GLU A 1 110 ? 14.883 -11.176 -21.679 1.00 78.81 110 GLU A CA 1
ATOM 801 C C . GLU A 1 110 ? 14.787 -10.902 -20.177 1.00 78.81 110 GLU A C 1
ATOM 803 O O . GLU A 1 110 ? 13.721 -11.007 -19.570 1.00 78.81 110 GLU A O 1
ATOM 808 N N . GLU A 1 111 ? 15.907 -10.517 -19.569 1.00 81.88 111 GLU A N 1
ATOM 809 C CA . GLU A 1 111 ? 15.951 -10.155 -18.156 1.00 81.88 111 GLU A CA 1
ATOM 810 C C . GLU A 1 111 ? 15.396 -8.737 -17.949 1.00 81.88 111 GLU A C 1
ATOM 812 O O . GLU A 1 111 ? 16.128 -7.777 -17.724 1.00 81.88 111 GLU A O 1
ATOM 817 N N . VAL A 1 112 ? 14.076 -8.612 -18.075 1.00 88.88 112 VAL A N 1
ATOM 818 C CA . VAL A 1 112 ? 13.328 -7.379 -17.824 1.00 88.88 112 VAL A CA 1
ATOM 819 C C . VAL A 1 112 ? 12.763 -7.419 -16.407 1.00 88.88 112 VAL A C 1
ATOM 821 O O . VAL A 1 112 ? 12.170 -8.416 -15.989 1.00 88.88 112 VAL A O 1
ATOM 824 N N . GLY A 1 113 ? 12.933 -6.341 -15.645 1.00 92.50 113 GLY A N 1
ATOM 825 C CA . GLY A 1 113 ? 12.455 -6.296 -14.269 1.00 92.50 113 GLY A CA 1
ATOM 826 C C . GLY A 1 113 ? 12.506 -4.924 -13.617 1.00 92.50 113 GLY A C 1
ATOM 827 O O . GLY A 1 113 ? 13.109 -3.983 -14.133 1.00 92.50 113 GLY A O 1
ATOM 828 N N . LEU A 1 114 ? 11.860 -4.844 -12.459 1.00 95.06 114 LEU A N 1
ATOM 829 C CA . LEU A 1 114 ? 11.748 -3.667 -11.610 1.00 95.06 114 LEU A CA 1
ATOM 830 C C . LEU A 1 114 ? 12.169 -4.045 -10.190 1.00 95.06 114 LEU A C 1
ATOM 832 O O . LEU A 1 114 ? 11.787 -5.096 -9.679 1.00 95.06 114 LEU A O 1
ATOM 836 N N . VAL A 1 115 ? 12.912 -3.169 -9.531 1.00 96.94 115 VAL A N 1
ATOM 837 C CA . VAL A 1 115 ? 13.142 -3.222 -8.088 1.00 96.94 115 VAL A CA 1
ATOM 838 C C . VAL A 1 115 ? 12.510 -1.973 -7.508 1.00 96.94 115 VAL A C 1
ATOM 840 O O . VAL A 1 115 ? 12.935 -0.870 -7.837 1.00 96.94 115 VAL A O 1
ATOM 843 N N . LEU A 1 116 ? 11.482 -2.149 -6.684 1.00 97.88 116 LEU A N 1
ATOM 844 C CA . LEU A 1 116 ? 10.779 -1.064 -6.004 1.00 97.88 116 LEU A CA 1
ATOM 845 C C . LEU A 1 116 ? 11.114 -1.167 -4.517 1.00 97.88 116 LEU A C 1
ATOM 847 O O . LEU A 1 116 ? 10.800 -2.172 -3.883 1.00 97.88 116 LEU A O 1
ATOM 851 N N . ALA A 1 117 ? 11.805 -0.180 -3.962 1.00 97.25 117 ALA A N 1
ATOM 852 C CA . ALA A 1 117 ? 12.186 -0.179 -2.554 1.00 97.25 117 ALA A CA 1
ATOM 853 C C . ALA A 1 117 ? 11.093 0.447 -1.678 1.00 97.25 117 ALA A C 1
ATOM 855 O O . ALA A 1 117 ? 10.317 1.279 -2.141 1.00 97.25 117 ALA A O 1
ATOM 856 N N . GLU A 1 118 ? 11.050 0.090 -0.393 1.00 94.62 118 GLU A N 1
ATOM 857 C CA . GLU A 1 118 ? 10.075 0.648 0.562 1.00 94.62 118 GLU A CA 1
ATOM 858 C C . GLU A 1 118 ? 10.204 2.170 0.741 1.00 94.62 118 GLU A C 1
ATOM 860 O O . GLU A 1 118 ? 9.230 2.833 1.085 1.00 94.62 118 GLU A O 1
ATOM 865 N N . ASP A 1 119 ? 11.388 2.731 0.482 1.00 95.38 119 ASP A N 1
ATOM 866 C CA . ASP A 1 119 ? 11.672 4.165 0.593 1.00 95.38 119 ASP A CA 1
ATOM 867 C C . ASP A 1 119 ? 11.249 4.987 -0.638 1.00 95.38 119 ASP A C 1
ATOM 869 O O . ASP A 1 119 ? 11.465 6.199 -0.669 1.00 95.38 119 ASP A O 1
ATOM 873 N N . GLY A 1 120 ? 10.644 4.347 -1.642 1.00 96.56 120 GLY A N 1
ATOM 874 C CA . GLY A 1 120 ? 10.236 4.993 -2.887 1.00 96.56 120 GLY A CA 1
ATOM 875 C C . GLY A 1 120 ? 11.317 5.014 -3.968 1.00 96.56 120 GLY A C 1
ATOM 876 O O . GLY A 1 120 ? 11.037 5.462 -5.074 1.00 96.56 120 GLY A O 1
ATOM 877 N N . SER A 1 121 ? 12.529 4.509 -3.718 1.00 97.81 121 SER A N 1
ATOM 878 C CA . SER A 1 121 ? 13.540 4.381 -4.774 1.00 97.81 121 SER A CA 1
ATOM 879 C C . SER A 1 121 ? 13.219 3.225 -5.726 1.00 97.81 121 SER A C 1
ATOM 881 O O . SER A 1 121 ? 12.648 2.201 -5.334 1.00 97.81 121 SER A O 1
ATOM 883 N N . ALA A 1 122 ? 13.560 3.388 -7.004 1.00 98.06 122 ALA A N 1
ATOM 884 C CA . ALA A 1 122 ? 13.286 2.401 -8.042 1.00 98.06 122 ALA A CA 1
ATOM 885 C C . ALA A 1 122 ? 14.521 2.116 -8.895 1.00 98.06 122 ALA A C 1
ATOM 887 O O . ALA A 1 122 ? 15.305 3.009 -9.200 1.00 98.06 122 ALA A O 1
ATOM 888 N N . GLN A 1 123 ? 14.662 0.869 -9.335 1.00 96.44 123 GLN A N 1
ATOM 889 C CA . GLN A 1 123 ? 15.647 0.459 -10.333 1.00 96.44 123 GLN A CA 1
ATOM 890 C C . GLN A 1 123 ? 14.978 -0.420 -11.382 1.00 96.44 123 GLN A C 1
ATOM 892 O O . GLN A 1 123 ? 13.985 -1.094 -11.108 1.00 96.44 123 GLN A O 1
ATOM 897 N N . ALA A 1 124 ? 15.545 -0.439 -12.581 1.00 93.56 124 ALA A N 1
ATOM 898 C CA . ALA A 1 124 ? 15.101 -1.313 -13.651 1.00 93.56 124 ALA A CA 1
ATOM 899 C C . ALA A 1 124 ? 16.248 -2.170 -14.179 1.00 93.56 124 ALA A C 1
ATOM 901 O O . ALA A 1 124 ? 17.411 -1.773 -14.166 1.00 93.56 124 ALA A O 1
ATOM 902 N N . THR A 1 125 ? 15.899 -3.351 -14.679 1.00 90.62 125 THR A N 1
ATOM 903 C CA . THR A 1 125 ? 16.772 -4.203 -15.492 1.00 90.62 125 THR A CA 1
ATOM 904 C C . THR A 1 125 ? 16.098 -4.402 -16.844 1.00 90.62 125 THR A C 1
ATOM 906 O O . THR A 1 125 ? 14.886 -4.600 -16.896 1.00 90.62 125 THR A O 1
ATOM 909 N N . GLY A 1 126 ? 16.851 -4.280 -17.940 1.00 84.69 126 GLY A N 1
ATOM 910 C CA . GLY A 1 126 ? 16.308 -4.418 -19.298 1.00 84.69 126 GLY A CA 1
ATOM 911 C C . GLY A 1 126 ? 15.365 -3.290 -19.754 1.00 84.69 126 GLY A C 1
ATOM 912 O O . GLY A 1 126 ? 14.758 -3.417 -20.812 1.00 84.69 126 GLY A O 1
ATOM 913 N N . LEU A 1 127 ? 15.243 -2.198 -18.987 1.00 83.88 127 LEU A N 1
ATOM 914 C CA . LEU A 1 127 ? 14.460 -0.993 -19.314 1.00 83.88 127 LEU A CA 1
ATOM 915 C C . LEU A 1 127 ? 15.302 0.271 -19.082 1.00 83.88 127 LEU A C 1
ATOM 917 O O . LEU A 1 127 ? 16.442 0.191 -18.615 1.00 83.88 127 LEU A O 1
ATOM 921 N N . GLU A 1 128 ? 14.736 1.438 -19.390 1.00 88.88 128 GLU A N 1
ATOM 922 C CA . GLU A 1 128 ? 15.324 2.731 -19.052 1.00 88.88 128 GLU A CA 1
ATOM 923 C C . GLU A 1 128 ? 15.621 2.823 -17.542 1.00 88.88 128 GLU A C 1
ATOM 925 O O . GLU A 1 128 ? 14.808 2.362 -16.732 1.00 88.88 128 GLU A O 1
ATOM 930 N N . PRO A 1 129 ? 16.757 3.423 -17.134 1.00 93.88 129 PRO A N 1
ATOM 931 C CA . PRO A 1 129 ? 17.082 3.572 -15.723 1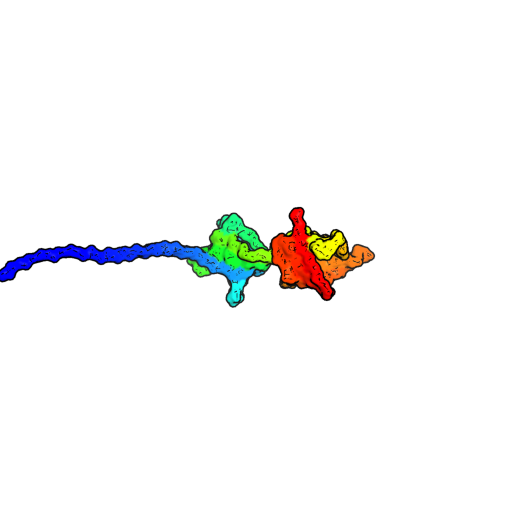.00 93.88 129 PRO A CA 1
ATOM 932 C C . PRO A 1 129 ? 15.964 4.293 -14.968 1.00 93.88 129 PRO A C 1
ATOM 934 O O . PRO A 1 129 ? 15.431 5.304 -15.431 1.00 93.88 129 PRO A O 1
ATOM 937 N N . LEU A 1 130 ? 15.628 3.776 -13.791 1.00 96.06 130 LEU A N 1
ATOM 938 C CA . LEU A 1 130 ? 14.652 4.378 -12.891 1.00 96.06 130 LEU A CA 1
ATOM 939 C C . LEU A 1 130 ? 15.359 5.074 -11.736 1.00 96.06 130 LEU A C 1
ATOM 941 O O . LEU A 1 130 ? 16.504 4.761 -11.411 1.00 96.06 130 LEU A O 1
ATOM 945 N N . GLN A 1 131 ? 14.657 6.032 -11.145 1.00 95.94 131 GLN A N 1
ATOM 946 C CA . GLN A 1 131 ? 15.097 6.742 -9.954 1.00 95.94 131 GLN A CA 1
ATOM 947 C C . GLN A 1 131 ? 14.141 6.492 -8.788 1.00 95.94 131 GLN A C 1
ATOM 949 O O . GLN A 1 131 ? 14.566 6.045 -7.727 1.00 95.94 131 GLN A O 1
ATOM 954 N N . ASP A 1 132 ? 12.852 6.752 -9.004 1.00 97.81 132 ASP A N 1
ATOM 955 C CA . ASP A 1 132 ? 11.835 6.758 -7.954 1.00 97.81 132 ASP A CA 1
ATOM 956 C C . ASP A 1 132 ? 10.548 6.088 -8.446 1.00 97.81 132 ASP A C 1
ATOM 958 O O . ASP A 1 132 ? 10.279 6.041 -9.653 1.00 97.81 132 ASP A O 1
ATOM 962 N N . TRP A 1 133 ? 9.730 5.623 -7.507 1.00 97.69 133 TRP A N 1
ATOM 963 C CA . TRP A 1 133 ? 8.357 5.204 -7.731 1.00 97.69 133 TRP A CA 1
ATOM 964 C C . TRP A 1 133 ? 7.412 5.823 -6.701 1.00 97.69 133 TRP A C 1
ATOM 966 O O . TRP A 1 133 ? 7.781 6.113 -5.563 1.00 97.69 133 TRP A O 1
ATOM 976 N N . SER A 1 134 ? 6.163 6.009 -7.104 1.00 96.69 134 SER A N 1
ATOM 977 C CA . SER A 1 134 ? 5.073 6.391 -6.215 1.00 96.69 134 SER A CA 1
ATOM 978 C C . SER A 1 134 ? 3.740 5.860 -6.741 1.00 96.69 134 SER A C 1
ATOM 980 O O . SER A 1 134 ? 3.677 5.208 -7.787 1.00 96.69 134 SER A O 1
ATOM 982 N N . LEU A 1 135 ? 2.672 6.118 -5.991 1.00 94.75 135 LEU A N 1
ATOM 983 C CA . LEU A 1 135 ? 1.305 5.845 -6.411 1.00 94.75 135 LEU A CA 1
ATOM 984 C C . LEU A 1 135 ? 0.540 7.154 -6.584 1.00 94.75 135 LEU A C 1
ATOM 986 O O . LEU A 1 135 ? 0.659 8.058 -5.756 1.00 94.75 135 LEU A O 1
ATOM 990 N N . ASP A 1 136 ? -0.276 7.210 -7.630 1.00 92.88 136 ASP A N 1
ATOM 991 C CA . ASP A 1 136 ? -1.340 8.197 -7.805 1.00 92.88 136 ASP A CA 1
ATOM 992 C C . ASP A 1 136 ? -2.656 7.445 -8.045 1.00 92.88 136 ASP A C 1
ATOM 994 O O . ASP A 1 136 ? -2.926 6.941 -9.138 1.00 92.88 136 ASP A O 1
ATOM 998 N N . GLY A 1 137 ? -3.429 7.255 -6.972 1.00 88.94 137 GLY A N 1
ATOM 999 C CA . GLY A 1 137 ? -4.562 6.329 -6.967 1.00 88.94 137 GLY A CA 1
ATOM 1000 C C . GLY A 1 137 ? -4.123 4.911 -7.348 1.00 88.94 137 GLY A C 1
ATOM 1001 O O . GLY A 1 137 ? -3.257 4.327 -6.700 1.00 88.94 137 GLY A O 1
ATOM 1002 N N . ASP A 1 138 ? -4.699 4.386 -8.430 1.00 89.62 138 ASP A N 1
ATOM 1003 C CA . ASP A 1 138 ? -4.407 3.044 -8.954 1.00 89.62 138 ASP A CA 1
ATOM 1004 C C . ASP A 1 138 ? -3.292 3.045 -10.022 1.00 89.62 138 ASP A C 1
ATOM 1006 O O . ASP A 1 138 ? -3.143 2.084 -10.786 1.00 89.62 138 ASP A O 1
ATOM 1010 N N . GLN A 1 139 ? -2.523 4.132 -10.127 1.00 95.06 139 GLN A N 1
ATOM 1011 C CA . GLN A 1 139 ? -1.410 4.254 -11.065 1.00 95.06 139 GLN A CA 1
ATOM 1012 C C . GLN A 1 139 ? -0.072 4.134 -10.349 1.00 95.06 139 GLN A C 1
ATOM 1014 O O . GLN A 1 139 ? 0.197 4.844 -9.384 1.00 95.06 139 GLN A O 1
ATOM 1019 N N . LEU A 1 140 ? 0.792 3.270 -10.878 1.00 96.56 140 LEU A N 1
ATOM 1020 C CA . LEU A 1 140 ? 2.209 3.250 -10.555 1.00 96.56 140 LEU A CA 1
ATOM 1021 C C . LEU A 1 140 ? 2.902 4.342 -11.373 1.00 96.56 140 LEU A C 1
ATOM 1023 O O . LEU A 1 140 ? 2.919 4.304 -12.606 1.00 96.56 140 LEU A O 1
ATOM 1027 N N . VAL A 1 141 ? 3.478 5.311 -10.674 1.00 97.25 141 VAL A N 1
ATOM 1028 C CA . VAL A 1 141 ? 4.232 6.416 -11.260 1.00 97.25 141 VAL A CA 1
ATOM 1029 C C . VAL A 1 141 ? 5.711 6.092 -11.121 1.00 97.25 141 VAL A C 1
ATOM 1031 O O . VAL A 1 141 ? 6.195 5.909 -10.009 1.00 97.25 141 VAL A O 1
ATOM 1034 N N . LEU A 1 142 ? 6.432 6.013 -12.237 1.00 96.75 142 LEU A N 1
ATOM 1035 C CA . LEU A 1 142 ? 7.873 5.768 -12.258 1.00 96.75 142 LEU A CA 1
ATOM 1036 C C . LEU A 1 142 ? 8.611 6.997 -12.785 1.00 96.75 142 LEU A C 1
ATOM 1038 O O . LEU A 1 142 ? 8.258 7.546 -13.832 1.00 96.75 142 LEU A O 1
ATOM 1042 N N .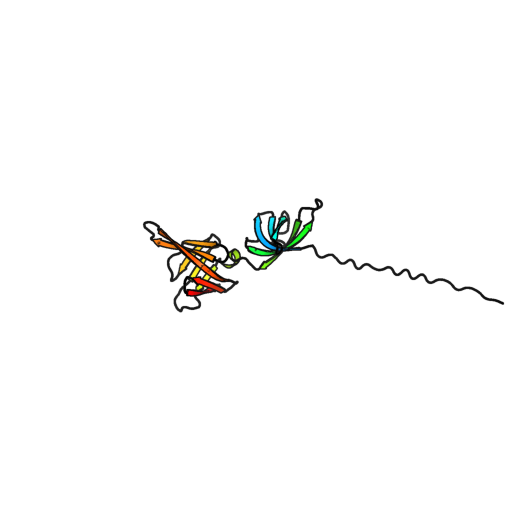 THR A 1 143 ? 9.672 7.397 -12.094 1.00 97.12 143 THR A N 1
ATOM 1043 C CA . THR A 1 143 ? 10.596 8.432 -12.561 1.00 97.12 143 THR A CA 1
ATOM 1044 C C . THR A 1 143 ? 11.729 7.770 -13.335 1.00 97.12 143 THR A C 1
ATOM 1046 O O . THR A 1 143 ? 12.535 7.042 -12.757 1.00 97.12 143 THR A O 1
ATOM 1049 N N . THR A 1 144 ? 11.808 8.032 -14.638 1.00 95.31 144 THR A N 1
ATOM 1050 C CA . THR A 1 144 ? 12.860 7.515 -15.527 1.00 95.31 144 THR A CA 1
ATOM 1051 C C . THR A 1 144 ? 13.997 8.524 -15.646 1.00 95.31 144 THR A C 1
ATOM 1053 O O . THR A 1 144 ? 13.736 9.718 -15.805 1.00 95.31 144 THR A O 1
ATOM 1056 N N . VAL A 1 145 ? 15.250 8.082 -15.664 1.00 94.56 145 VAL A N 1
ATOM 1057 C CA . VAL A 1 145 ? 16.400 8.943 -15.965 1.00 94.56 145 VAL A CA 1
ATOM 1058 C C . VAL A 1 145 ? 16.656 8.932 -17.471 1.00 94.56 145 VAL A C 1
ATOM 1060 O O . VAL A 1 145 ? 16.984 7.903 -18.052 1.00 94.56 145 VAL A O 1
ATOM 1063 N N . LEU A 1 146 ? 16.482 10.088 -18.113 1.00 93.19 146 LEU A N 1
ATOM 1064 C CA . LEU A 1 146 ? 16.636 10.260 -19.564 1.00 93.19 146 LEU A CA 1
ATOM 1065 C C . LEU A 1 146 ? 18.063 10.674 -19.952 1.00 93.19 146 LEU A C 1
ATOM 1067 O O . LEU A 1 146 ? 18.523 10.383 -21.052 1.00 93.19 146 LEU A O 1
ATOM 1071 N N . SER A 1 147 ? 18.749 11.389 -19.062 1.00 91.69 147 SER A N 1
ATOM 1072 C CA . SER A 1 147 ? 20.137 11.831 -19.213 1.00 91.69 147 SER A CA 1
ATOM 1073 C C . SER A 1 147 ? 20.731 12.063 -17.829 1.00 91.69 147 SER A C 1
ATOM 1075 O O . SER A 1 147 ? 20.042 12.614 -16.972 1.00 91.69 147 SER A O 1
ATOM 1077 N N . GLU A 1 148 ? 21.994 11.689 -17.621 1.00 89.75 148 GLU A N 1
ATOM 1078 C CA . GLU A 1 148 ? 22.731 11.954 -16.373 1.00 89.75 148 GLU A CA 1
ATOM 1079 C C . GLU A 1 148 ? 23.395 13.342 -16.377 1.00 89.75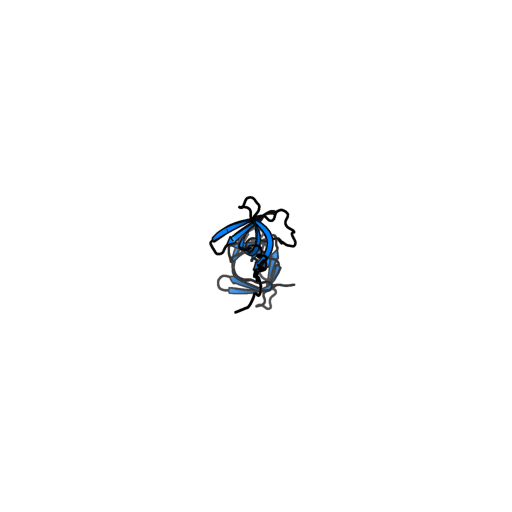 148 GLU A C 1
ATOM 1081 O O . GLU A 1 148 ? 23.501 13.988 -15.336 1.00 89.75 148 GLU A O 1
ATOM 1086 N N . GLU A 1 149 ? 23.787 13.857 -17.552 1.00 92.00 149 GLU A N 1
ATOM 1087 C CA . GLU A 1 149 ? 24.532 15.118 -17.674 1.00 92.00 149 GLU A CA 1
ATOM 1088 C C . GLU A 1 149 ? 24.075 15.965 -18.886 1.00 92.00 149 GLU A C 1
ATOM 1090 O O . GLU A 1 149 ? 24.449 15.666 -20.021 1.00 92.00 149 GLU A O 1
ATOM 1095 N N . PRO A 1 150 ? 23.295 17.052 -18.682 1.00 89.44 150 PRO A N 1
ATOM 1096 C CA . PRO A 1 150 ? 22.634 17.427 -17.430 1.00 89.44 150 PRO A CA 1
ATOM 1097 C C . PRO A 1 150 ? 21.559 16.403 -17.040 1.00 89.44 150 PRO A C 1
ATOM 1099 O O . PRO A 1 150 ? 20.934 15.787 -17.913 1.00 89.44 150 PRO A O 1
ATOM 1102 N N . LYS A 1 151 ? 21.316 16.257 -15.729 1.00 91.50 151 LYS A N 1
ATOM 1103 C CA . LYS A 1 151 ? 20.298 15.335 -15.223 1.00 91.50 151 LYS A CA 1
ATOM 1104 C C . LYS A 1 151 ? 18.917 15.740 -15.732 1.00 91.50 151 LYS A C 1
ATOM 1106 O O . LYS A 1 151 ? 18.423 16.816 -15.403 1.00 91.50 151 LYS A O 1
ATOM 1111 N N . THR A 1 152 ? 18.302 14.866 -16.519 1.00 95.88 152 THR A N 1
ATOM 1112 C CA . THR A 1 152 ? 16.952 15.042 -17.061 1.00 95.88 152 THR A CA 1
ATOM 1113 C C . THR A 1 152 ? 16.143 13.799 -16.747 1.00 95.88 152 THR A C 1
ATOM 1115 O O . THR A 1 152 ? 16.589 12.687 -17.026 1.00 95.88 152 THR A O 1
ATOM 1118 N N . THR A 1 153 ? 14.958 13.979 -16.176 1.00 96.38 153 THR A N 1
ATOM 1119 C CA . THR A 1 153 ? 14.052 12.884 -15.829 1.00 96.38 153 THR A CA 1
ATOM 1120 C C . THR A 1 153 ? 12.771 12.945 -16.651 1.00 96.38 153 THR A C 1
ATOM 1122 O O . THR A 1 153 ? 12.389 13.989 -17.181 1.00 96.38 153 THR A O 1
ATOM 1125 N N . GLY A 1 154 ? 12.128 11.793 -16.779 1.00 94.69 154 GLY A N 1
ATOM 1126 C CA . GLY A 1 154 ? 10.804 11.619 -17.352 1.00 94.69 154 GLY A CA 1
ATOM 1127 C C . GLY A 1 154 ? 9.884 10.939 -16.348 1.00 94.69 154 GLY A C 1
ATOM 1128 O O . GLY A 1 154 ? 10.328 10.450 -15.308 1.00 94.69 154 GLY A O 1
ATOM 1129 N N . THR A 1 155 ? 8.599 10.904 -16.677 1.00 95.00 155 THR A N 1
ATOM 1130 C CA . THR A 1 155 ? 7.579 10.235 -15.871 1.00 95.00 155 THR A CA 1
ATOM 1131 C C . THR A 1 155 ? 6.873 9.206 -16.732 1.00 95.00 155 THR A C 1
ATOM 1133 O O . THR A 1 155 ? 6.371 9.529 -17.810 1.00 95.00 155 THR A O 1
ATOM 1136 N N . LEU A 1 156 ? 6.819 7.974 -16.241 1.00 92.88 156 LEU A N 1
ATOM 1137 C CA . LEU A 1 156 ? 6.064 6.886 -16.831 1.00 92.88 156 LEU A CA 1
ATOM 1138 C C . LEU A 1 156 ? 4.882 6.562 -15.918 1.00 92.88 156 LEU A C 1
ATOM 1140 O O . LEU A 1 156 ? 5.064 6.217 -14.753 1.00 92.88 156 LEU A O 1
ATOM 1144 N N . LEU A 1 157 ? 3.675 6.684 -16.464 1.00 94.19 157 LEU A N 1
ATOM 1145 C CA . LEU A 1 157 ? 2.434 6.342 -15.776 1.00 94.19 157 LEU A CA 1
ATOM 1146 C C . LEU A 1 157 ? 1.987 4.955 -16.223 1.00 94.19 157 LEU A C 1
ATOM 1148 O O . LEU A 1 157 ? 1.790 4.716 -17.418 1.00 94.19 157 LEU A O 1
ATOM 1152 N N . LEU A 1 158 ? 1.839 4.052 -15.260 1.00 94.88 158 LEU A N 1
ATOM 1153 C CA . LEU A 1 158 ? 1.451 2.668 -15.476 1.00 94.88 158 LEU A CA 1
ATOM 1154 C C . LEU A 1 158 ? 0.158 2.386 -14.716 1.00 94.88 158 LEU A C 1
ATOM 1156 O O . LEU A 1 158 ? 0.125 2.447 -13.490 1.00 94.88 158 LEU A O 1
ATOM 1160 N N . GLN A 1 159 ? -0.911 2.043 -15.431 1.00 96.56 159 GLN A N 1
ATOM 1161 C CA . GLN A 1 159 ? -2.161 1.656 -14.783 1.00 96.56 159 GLN A CA 1
ATOM 1162 C C . GLN A 1 159 ? -1.991 0.279 -14.142 1.00 96.56 159 GLN A C 1
ATOM 1164 O O . GLN A 1 159 ? -1.657 -0.677 -14.842 1.00 96.56 159 GLN A O 1
ATOM 1169 N N . ILE A 1 160 ? -2.260 0.143 -12.844 1.00 96.38 160 ILE A N 1
ATOM 1170 C CA . ILE A 1 160 ? -2.251 -1.164 -12.182 1.00 96.38 160 ILE A CA 1
ATOM 1171 C C . ILE A 1 160 ? -3.549 -1.889 -12.549 1.00 96.38 160 ILE A C 1
ATOM 1173 O O . ILE A 1 160 ? -4.646 -1.460 -12.200 1.00 96.38 160 ILE A O 1
ATOM 1177 N N . CYS A 1 161 ? -3.432 -2.992 -13.291 1.00 95.19 161 CYS A N 1
ATOM 1178 C CA . CYS A 1 161 ? -4.565 -3.843 -13.664 1.00 95.19 161 CYS A CA 1
ATOM 1179 C C . CYS A 1 161 ? -4.799 -4.977 -12.660 1.00 95.19 161 CYS A C 1
ATOM 1181 O O . CYS A 1 161 ? -5.914 -5.482 -12.545 1.00 95.19 161 CYS A O 1
ATOM 1183 N N . ARG A 1 162 ? -3.727 -5.448 -12.016 1.00 94.81 162 ARG A N 1
ATOM 1184 C CA . ARG A 1 162 ? -3.751 -6.472 -10.967 1.00 94.81 162 ARG A CA 1
ATOM 1185 C C . ARG A 1 162 ? -2.510 -6.316 -10.101 1.00 94.81 162 ARG A C 1
ATOM 1187 O O . ARG A 1 162 ? -1.412 -6.175 -10.636 1.00 94.81 162 ARG A O 1
ATOM 1194 N N . LEU A 1 163 ? -2.699 -6.402 -8.793 1.00 96.12 163 LEU A N 1
ATOM 1195 C CA . LEU A 1 163 ? -1.628 -6.448 -7.814 1.00 96.12 163 LEU A CA 1
ATOM 1196 C C . LEU A 1 163 ? -2.022 -7.420 -6.706 1.00 96.12 163 LEU A C 1
ATOM 1198 O O . LEU A 1 163 ? -3.079 -7.277 -6.098 1.00 96.12 163 LEU A O 1
ATOM 1202 N N . ASP A 1 164 ? -1.175 -8.408 -6.467 1.00 94.38 164 ASP A N 1
ATOM 1203 C CA . ASP A 1 164 ? -1.273 -9.309 -5.327 1.00 94.38 164 ASP A CA 1
ATOM 1204 C C . ASP A 1 164 ? 0.138 -9.620 -4.787 1.00 94.38 164 ASP A C 1
ATOM 1206 O O . ASP A 1 164 ? 1.116 -8.928 -5.091 1.00 94.38 164 ASP A O 1
ATOM 1210 N N . VAL A 1 165 ? 0.247 -10.627 -3.921 1.00 93.75 165 VAL A N 1
ATOM 1211 C CA . VAL A 1 165 ? 1.514 -10.975 -3.267 1.00 93.75 165 VAL A CA 1
ATOM 1212 C C . VAL A 1 165 ? 2.582 -11.480 -4.237 1.00 93.75 165 VAL A C 1
ATOM 1214 O O . VAL A 1 165 ? 3.758 -11.386 -3.900 1.00 93.75 165 VAL A O 1
ATOM 1217 N N . ASP A 1 166 ? 2.229 -11.984 -5.420 1.00 95.25 166 ASP A N 1
ATOM 1218 C CA . ASP A 1 166 ? 3.185 -12.576 -6.362 1.00 95.25 166 ASP A CA 1
ATOM 1219 C C . ASP A 1 166 ? 3.093 -12.027 -7.790 1.00 95.25 166 ASP A C 1
ATOM 1221 O O . ASP A 1 166 ? 4.020 -12.233 -8.574 1.00 95.25 166 ASP A O 1
ATOM 1225 N N . SER A 1 167 ? 2.039 -11.283 -8.115 1.00 95.12 167 SER A N 1
ATOM 1226 C CA . SER A 1 167 ? 1.725 -10.824 -9.461 1.00 95.12 167 SER A CA 1
ATOM 1227 C C . SER A 1 167 ? 1.515 -9.312 -9.499 1.00 95.12 167 SER A C 1
ATOM 1229 O O . SER A 1 167 ? 0.665 -8.762 -8.797 1.00 95.12 167 SER A O 1
ATOM 1231 N N . LEU A 1 168 ? 2.232 -8.648 -10.403 1.00 96.44 168 LEU A N 1
ATOM 1232 C CA . LEU A 1 168 ? 2.023 -7.250 -10.768 1.00 96.44 168 LEU A CA 1
ATOM 1233 C C . LEU A 1 168 ? 1.726 -7.185 -12.261 1.00 96.44 168 LEU A C 1
ATOM 1235 O O . LEU A 1 168 ? 2.558 -7.540 -13.091 1.00 96.44 168 LEU A O 1
ATOM 1239 N N . VAL A 1 169 ? 0.536 -6.720 -12.618 1.00 95.31 169 VAL A N 1
ATOM 1240 C CA . VAL A 1 169 ? 0.139 -6.528 -14.009 1.00 95.31 169 VAL A CA 1
ATOM 1241 C C . VAL A 1 169 ? -0.188 -5.067 -14.215 1.00 95.31 169 VAL A C 1
ATOM 1243 O O . VAL A 1 169 ? -1.094 -4.535 -13.572 1.00 95.31 169 VAL A O 1
ATOM 1246 N N . VAL A 1 170 ? 0.526 -4.445 -15.142 1.00 94.75 170 VAL A N 1
ATOM 1247 C CA . VAL A 1 170 ? 0.400 -3.023 -15.441 1.00 94.75 170 VAL A CA 1
ATOM 1248 C C . VAL A 1 170 ? 0.161 -2.783 -16.920 1.00 94.75 170 VAL A C 1
ATOM 1250 O O . VAL A 1 170 ? 0.558 -3.578 -17.773 1.00 94.75 170 VAL A O 1
ATOM 1253 N N . GLU A 1 171 ? -0.479 -1.669 -17.235 1.00 93.56 171 GLU A N 1
ATOM 1254 C CA . GLU A 1 171 ? -0.699 -1.211 -18.598 1.00 93.56 171 GLU A CA 1
ATOM 1255 C C . GLU A 1 171 ? 0.008 0.129 -18.814 1.00 93.56 171 GLU A C 1
ATOM 1257 O O . GLU A 1 171 ? -0.308 1.140 -18.189 1.00 93.56 171 GLU A O 1
ATOM 1262 N N . ALA A 1 172 ? 0.995 0.104 -19.706 1.00 86.00 172 ALA A N 1
ATOM 1263 C CA . ALA A 1 172 ? 1.578 1.279 -20.334 1.00 86.00 172 ALA A CA 1
ATOM 1264 C C . ALA A 1 172 ? 0.762 1.633 -21.594 1.00 86.00 172 ALA A C 1
ATOM 1266 O O . ALA A 1 172 ? 0.045 0.770 -22.112 1.00 86.00 172 ALA A O 1
ATOM 1267 N N . PRO A 1 173 ? 0.897 2.848 -22.162 1.00 82.19 173 PRO A N 1
ATOM 1268 C CA . PRO A 1 173 ? 0.214 3.217 -23.401 1.00 82.19 173 PRO A CA 1
ATOM 1269 C C . PRO A 1 173 ? 0.413 2.179 -24.523 1.00 82.19 173 PRO A C 1
ATOM 1271 O O . PRO A 1 173 ? 1.488 2.070 -25.110 1.00 82.19 173 PRO A O 1
ATOM 1274 N N . GLY A 1 174 ? -0.633 1.395 -24.807 1.00 82.00 174 GLY A N 1
ATOM 1275 C CA . GLY A 1 174 ? -0.641 0.366 -25.851 1.00 82.00 174 GLY A CA 1
ATOM 1276 C C . GLY A 1 174 ? 0.095 -0.941 -25.524 1.00 82.00 174 GLY A C 1
ATOM 1277 O O . GLY A 1 174 ? 0.236 -1.774 -26.420 1.00 82.00 174 GLY A O 1
ATOM 1278 N N . ARG A 1 175 ? 0.563 -1.157 -24.284 1.00 86.12 175 ARG A N 1
ATOM 1279 C CA . ARG A 1 175 ? 1.278 -2.385 -23.895 1.00 86.12 175 ARG A CA 1
ATOM 1280 C C . ARG A 1 175 ? 0.964 -2.809 -22.465 1.00 86.12 175 ARG A C 1
ATOM 1282 O O . ARG A 1 175 ? 1.188 -2.058 -21.522 1.00 86.12 175 ARG A O 1
ATOM 1289 N N . LYS A 1 176 ? 0.556 -4.066 -22.303 1.00 90.44 176 LYS A N 1
ATOM 1290 C CA . LYS A 1 176 ? 0.399 -4.712 -20.999 1.00 90.44 176 LYS A CA 1
ATOM 1291 C C . LYS A 1 176 ? 1.678 -5.452 -20.624 1.00 90.44 176 LYS A C 1
ATOM 1293 O O . LYS A 1 176 ? 2.221 -6.180 -21.450 1.00 90.44 176 LYS A O 1
ATOM 1298 N N . LEU A 1 177 ? 2.137 -5.261 -19.396 1.00 90.25 177 LEU A N 1
ATOM 1299 C CA . LEU A 1 177 ? 3.305 -5.917 -18.820 1.00 90.25 177 LEU A CA 1
ATOM 1300 C C . LEU A 1 177 ? 2.859 -6.734 -17.611 1.00 90.25 177 LEU A C 1
ATOM 1302 O O . LEU A 1 177 ? 2.001 -6.297 -16.841 1.00 90.25 177 LEU A O 1
ATOM 1306 N N . ALA A 1 178 ? 3.422 -7.926 -17.463 1.00 93.62 178 ALA A N 1
ATOM 1307 C CA . ALA A 1 178 ? 3.128 -8.818 -16.354 1.00 93.62 178 ALA A CA 1
ATOM 1308 C C . ALA A 1 178 ? 4.438 -9.232 -15.693 1.00 93.62 178 ALA A C 1
ATOM 1310 O O . ALA A 1 178 ? 5.340 -9.745 -16.352 1.00 93.62 178 ALA A O 1
ATOM 1311 N N . PHE A 1 179 ? 4.520 -9.011 -14.389 1.00 94.88 179 PHE A N 1
ATOM 1312 C CA . PHE A 1 179 ? 5.678 -9.317 -13.578 1.00 94.88 179 PHE A CA 1
ATOM 1313 C C . PHE A 1 179 ? 5.308 -10.299 -12.473 1.00 94.88 179 PHE A C 1
ATOM 1315 O O . PHE A 1 179 ? 4.238 -10.204 -11.869 1.00 94.88 179 PHE A O 1
ATOM 1322 N N . SER A 1 180 ? 6.231 -11.209 -12.181 1.00 95.31 180 SER A N 1
ATOM 1323 C CA . SER A 1 180 ? 6.187 -12.080 -11.010 1.00 95.31 180 SER A CA 1
ATOM 1324 C C . SER A 1 180 ? 7.196 -11.624 -9.961 1.00 95.31 180 SER A C 1
ATOM 1326 O O . SER A 1 180 ? 8.355 -11.341 -10.299 1.00 95.31 180 SER A O 1
ATOM 1328 N N . ARG A 1 181 ? 6.787 -11.600 -8.692 1.00 95.62 181 ARG A N 1
ATOM 1329 C CA . ARG A 1 181 ? 7.684 -11.305 -7.572 1.00 95.62 181 ARG A CA 1
ATOM 1330 C C . ARG A 1 181 ? 8.773 -12.373 -7.465 1.00 95.62 181 ARG A C 1
ATOM 1332 O O . ARG A 1 181 ? 8.497 -13.565 -7.573 1.00 95.62 181 ARG A O 1
ATOM 1339 N N . GLN A 1 182 ? 10.009 -11.945 -7.249 1.00 92.38 182 GLN A N 1
ATOM 1340 C CA . GLN A 1 182 ? 11.128 -12.827 -6.930 1.00 92.38 182 GLN A CA 1
ATOM 1341 C C . GLN A 1 182 ? 11.248 -12.976 -5.405 1.00 92.38 182 GLN A C 1
ATOM 1343 O O . GLN A 1 182 ? 11.104 -11.988 -4.681 1.00 92.38 182 GLN A O 1
ATOM 1348 N N . GLN A 1 183 ? 11.460 -14.211 -4.943 1.00 75.50 183 GLN A N 1
ATOM 1349 C CA . GLN A 1 183 ? 11.724 -14.542 -3.536 1.00 75.50 183 GLN A CA 1
ATOM 1350 C C . GLN A 1 183 ? 13.195 -14.348 -3.176 1.00 75.50 183 GLN A C 1
ATOM 1352 O O . GLN A 1 183 ? 14.047 -14.576 -4.066 1.00 75.50 183 GLN A O 1
#

Radius of gyration: 28.12 Å; chains: 1; bounding box: 94×53×79 Å

Sequence (183 aa):
MKRILSVLALAAAVWMTAGCRQAAPSVEGRVIDATIHSVTVLTAGGDSLSVSTLGTDPMSVPGVLPGDAVRVFYELLPDGETMHAVQLDITEPSAYRLLPGIWRDCSSAEEVGLVLAEDGSAQATGLEPLQDWSLDGDQLVLTTVLSEEPKTTGTLLLQICRLDVDSLVVEAPGRKLAFSRQQ

Foldseek 3Di:
DDDDDDDDDDDPPPPPPPPPPPFFDKAKAFFQDDDPFWTWGQGPVRDTDIATAPPEDCVQVPDADGGFTKIFGFDQDPVNRHTYGHGMDRPGHGPLRFVAAKWAFPVDPDGWIKHQHNVQAIAIDPDAGWGGWDDDDQWIWTWGFPDVVVTDIDIFIWGFPDTDNFWTWTDGVVDITIIGGDD

Secondary structure (DSSP, 8-state):
---------------------PPPPEEEEEEEEEETTEEEEEETTS-EEEEE-TT--TTTS----TT-EEEEEEEE-TTSS-EEEEEEEEEE--HHHHS-EEEEESS-SS--EEEE-TTSBEEEESSSPEEEEEEETTEEEEEEEEEETTEEEEEEEEEEEEE-SSEEEEEETTEEEEEEE--